Protein AF-A0A392S0E8-F1 (afdb_monomer)

pLDDT: mean 80.26, std 13.39, range [46.44, 97.25]

Secondary structure (DSSP, 8-state):
--SHHHHHHHHHHHH-TT--HHHHHHHHHHHHSTT-SS-HHHHHHH---SS-HHHHHHHHHHHHHHS-PPP-

Solvent-accessible surface area (backbone atoms only — not comparable to full-atom values): 4617 Å² total; per-residue (Å²): 139,86,58,76,68,56,59,51,51,52,48,52,62,72,73,37,94,77,74,43,73,69,57,50,52,52,54,48,42,72,73,69,49,64,98,48,96,64,53,43,67,58,52,56,73,66,64,70,76,86,71,54,70,65,62,40,49,55,52,49,53,58,35,54,66,70,62,56,85,76,82,132

Structure (mmCIF, N/CA/C/O backbone):
data_AF-A0A392S0E8-F1
#
_entry.id   AF-A0A392S0E8-F1
#
loop_
_atom_site.group_PDB
_atom_site.id
_atom_site.type_symbol
_atom_site.label_atom_id
_atom_site.label_alt_id
_atom_site.label_comp_id
_atom_site.label_asym_id
_atom_site.label_entity_id
_atom_site.label_seq_id
_atom_site.pdbx_PDB_ins_code
_atom_site.Cartn_x
_atom_site.Cartn_y
_atom_site.Cartn_z
_atom_site.occupancy
_atom_site.B_iso_or_equiv
_atom_site.auth_seq_id
_atom_site.auth_comp_id
_atom_site.auth_asym_id
_atom_site.auth_atom_id
_atom_site.pdbx_PDB_model_num
ATOM 1 N N . MET A 1 1 ? 21.094 -10.554 -8.494 1.00 47.84 1 MET A N 1
ATOM 2 C CA . MET A 1 1 ? 19.763 -10.687 -9.127 1.00 47.84 1 MET A CA 1
ATOM 3 C C . MET A 1 1 ? 19.994 -11.435 -10.430 1.00 47.84 1 MET A C 1
ATOM 5 O O . MET A 1 1 ? 20.961 -11.101 -11.092 1.00 47.84 1 MET A O 1
ATOM 9 N N . GLU A 1 2 ? 19.195 -12.441 -10.777 1.00 46.44 2 GLU A N 1
ATOM 10 C CA . GLU A 1 2 ? 19.218 -13.105 -12.096 1.00 46.44 2 GLU A CA 1
ATOM 11 C C . GLU A 1 2 ? 17.767 -13.392 -12.520 1.00 46.44 2 GLU A C 1
ATOM 13 O O . GLU A 1 2 ? 16.925 -13.674 -11.666 1.00 46.44 2 GLU A O 1
ATOM 18 N N . GLY A 1 3 ? 17.456 -13.266 -13.818 1.00 65.50 3 GLY A N 1
ATOM 19 C CA . GLY A 1 3 ? 16.128 -13.540 -14.395 1.00 65.50 3 GLY A CA 1
ATOM 20 C C . GLY A 1 3 ? 15.344 -12.312 -14.900 1.00 65.50 3 GLY A C 1
ATOM 21 O O . GLY A 1 3 ? 15.836 -11.184 -14.883 1.00 65.50 3 GLY A O 1
ATOM 22 N N . ALA A 1 4 ? 14.096 -12.538 -15.350 1.00 64.06 4 ALA A N 1
ATOM 23 C CA . ALA A 1 4 ? 13.215 -11.603 -16.085 1.00 64.06 4 ALA A CA 1
ATOM 24 C C . ALA A 1 4 ? 13.016 -10.201 -15.460 1.00 64.06 4 ALA A C 1
ATOM 26 O O . ALA A 1 4 ? 12.601 -9.263 -16.144 1.00 64.06 4 ALA A O 1
ATOM 27 N N . THR A 1 5 ? 13.319 -10.039 -14.172 1.00 70.12 5 THR A N 1
ATOM 28 C CA . THR A 1 5 ? 13.326 -8.745 -13.476 1.00 70.12 5 THR A CA 1
ATOM 29 C C . THR A 1 5 ? 14.452 -7.824 -13.957 1.00 70.12 5 THR A C 1
ATOM 31 O O . THR A 1 5 ? 14.206 -6.635 -14.138 1.00 70.12 5 THR A O 1
ATOM 34 N N . ILE A 1 6 ? 15.649 -8.354 -14.244 1.00 77.38 6 ILE A N 1
ATOM 35 C CA . ILE A 1 6 ? 16.770 -7.544 -14.757 1.00 77.38 6 ILE A CA 1
ATOM 36 C C . ILE A 1 6 ? 16.494 -7.061 -16.175 1.00 77.38 6 ILE A C 1
ATOM 38 O O . ILE A 1 6 ? 16.735 -5.900 -16.477 1.00 77.38 6 ILE A O 1
ATOM 42 N N . HIS A 1 7 ? 15.937 -7.918 -17.032 1.00 82.75 7 HIS A N 1
ATOM 43 C CA . HIS A 1 7 ? 15.622 -7.530 -18.407 1.00 82.75 7 HIS A CA 1
ATOM 44 C C . HIS A 1 7 ? 14.607 -6.387 -18.470 1.00 82.75 7 HIS A C 1
ATOM 46 O O . HIS A 1 7 ? 14.778 -5.460 -19.252 1.00 82.75 7 HIS A O 1
ATOM 52 N N . TRP A 1 8 ? 13.580 -6.416 -17.619 1.00 85.94 8 TRP A N 1
ATOM 53 C CA . TRP A 1 8 ? 12.630 -5.309 -17.539 1.00 85.94 8 TRP A CA 1
ATOM 54 C C . TRP A 1 8 ? 13.256 -4.029 -16.985 1.00 85.94 8 TRP A C 1
ATOM 56 O O . TRP A 1 8 ? 12.963 -2.954 -17.494 1.00 85.94 8 TRP A O 1
ATOM 66 N N . PHE A 1 9 ? 14.101 -4.131 -15.956 1.00 85.25 9 PHE A N 1
ATOM 67 C CA . PHE A 1 9 ? 14.741 -2.951 -15.378 1.00 85.25 9 PHE A CA 1
ATOM 68 C C . PHE A 1 9 ? 15.716 -2.297 -16.365 1.00 85.25 9 PHE A C 1
ATOM 70 O O . PHE A 1 9 ? 15.726 -1.077 -16.493 1.00 85.25 9 PHE A O 1
ATOM 77 N N . ASN A 1 10 ? 16.474 -3.102 -17.114 1.00 86.38 10 ASN A N 1
ATOM 78 C CA . ASN A 1 10 ? 17.345 -2.604 -18.177 1.00 86.38 10 ASN A CA 1
ATOM 79 C C . ASN A 1 10 ? 16.532 -1.927 -19.286 1.00 86.38 10 ASN A C 1
ATOM 81 O O . ASN A 1 10 ? 16.881 -0.826 -19.689 1.00 86.38 10 ASN A O 1
ATOM 85 N N . LEU A 1 11 ? 15.406 -2.520 -19.701 1.00 86.81 11 LEU A N 1
ATOM 86 C CA . LEU A 1 11 ? 14.500 -1.884 -20.659 1.00 86.81 11 LEU A CA 1
ATOM 87 C C . LEU A 1 11 ? 13.964 -0.545 -20.130 1.00 86.81 11 LEU A C 1
ATOM 89 O O . LEU A 1 11 ? 13.967 0.431 -20.864 1.00 86.81 11 LEU A O 1
ATOM 93 N N . LEU A 1 12 ? 13.551 -0.478 -18.859 1.00 87.31 12 LEU A N 1
ATOM 94 C CA . LEU A 1 12 ? 13.093 0.765 -18.229 1.00 87.31 12 LEU A CA 1
ATOM 95 C C . LEU A 1 12 ? 14.187 1.844 -18.237 1.00 87.31 12 LEU A C 1
ATOM 97 O O . LEU A 1 12 ? 13.884 3.011 -18.454 1.00 87.31 12 LEU A O 1
ATOM 101 N N . MET A 1 13 ? 15.444 1.466 -17.999 1.00 86.81 13 MET A N 1
ATOM 102 C CA . MET A 1 13 ? 16.576 2.396 -18.040 1.00 86.81 13 MET A CA 1
ATOM 103 C C . MET A 1 13 ? 16.921 2.854 -19.463 1.00 86.81 13 MET A C 1
ATOM 105 O O . MET A 1 13 ? 17.397 3.968 -19.632 1.00 86.81 13 MET A O 1
ATOM 109 N N . GLU A 1 14 ? 16.705 2.008 -20.471 1.00 86.94 14 GLU A N 1
ATOM 110 C CA . GLU A 1 14 ? 16.959 2.336 -21.879 1.00 86.94 14 GLU A CA 1
ATOM 111 C C . GLU A 1 14 ? 15.857 3.201 -22.496 1.00 86.94 14 GLU A C 1
ATOM 113 O O . GLU A 1 14 ? 16.141 4.016 -23.369 1.00 86.94 14 GLU A O 1
ATOM 118 N N . THR A 1 15 ? 14.601 3.026 -22.078 1.00 84.50 15 THR A N 1
ATOM 119 C CA . THR A 1 15 ? 13.468 3.782 -22.634 1.00 84.50 15 THR A CA 1
ATOM 120 C C . THR A 1 15 ? 13.270 5.140 -21.980 1.00 84.50 15 THR A C 1
ATOM 122 O O . THR A 1 15 ? 12.647 6.014 -22.577 1.00 84.50 15 THR A O 1
ATOM 125 N N . GLU A 1 16 ? 13.748 5.307 -20.746 1.00 85.75 16 GLU A N 1
ATOM 126 C CA . GLU A 1 16 ? 13.430 6.466 -19.924 1.00 85.75 16 GLU A CA 1
ATOM 127 C C . GLU A 1 16 ? 14.637 7.402 -19.786 1.00 85.75 16 GLU A C 1
ATOM 129 O O . GLU A 1 16 ? 15.432 7.280 -18.856 1.00 85.75 16 GLU A O 1
ATOM 134 N N . ASP A 1 17 ? 14.733 8.375 -20.700 1.00 80.19 17 ASP A N 1
ATOM 135 C CA . ASP A 1 17 ? 15.858 9.324 -20.821 1.00 80.19 17 ASP A CA 1
ATOM 136 C C . ASP A 1 17 ? 16.199 10.068 -19.513 1.00 80.19 17 ASP A C 1
ATOM 138 O O . ASP A 1 17 ? 17.349 10.429 -19.267 1.00 80.19 17 ASP A O 1
ATOM 142 N N . GLU A 1 18 ? 15.201 10.290 -18.651 1.00 87.00 18 GLU A N 1
ATOM 143 C CA . GLU A 1 18 ? 15.375 10.911 -17.336 1.00 87.00 18 GLU A CA 1
ATOM 144 C C . GLU A 1 18 ? 14.537 10.171 -16.284 1.00 87.00 18 GLU A C 1
ATOM 146 O O . GLU A 1 18 ? 13.421 10.575 -15.913 1.00 87.00 18 GLU A O 1
ATOM 151 N N . LEU A 1 19 ? 15.066 9.033 -15.829 1.00 87.44 19 LEU A N 1
ATOM 152 C CA . LEU A 1 19 ? 14.465 8.217 -14.780 1.00 87.44 19 LEU A CA 1
ATOM 153 C C . LEU A 1 19 ? 14.645 8.876 -13.402 1.00 87.44 19 LEU A C 1
ATOM 155 O O . LEU A 1 19 ? 15.619 8.644 -12.688 1.00 87.44 19 LEU A O 1
ATOM 159 N N . SER A 1 20 ? 13.671 9.693 -13.000 1.00 91.25 20 SER A N 1
ATOM 160 C CA . SER A 1 20 ? 13.610 10.229 -11.638 1.00 91.25 20 SER A CA 1
ATOM 161 C C . SER A 1 20 ? 13.146 9.173 -10.629 1.00 91.25 20 SER A C 1
ATOM 163 O O . SER A 1 20 ? 12.470 8.199 -10.974 1.00 91.25 20 SER A O 1
ATOM 165 N N . TRP A 1 21 ? 13.440 9.401 -9.347 1.00 85.44 21 TRP A N 1
ATOM 166 C CA . TRP A 1 21 ? 12.982 8.536 -8.253 1.00 85.44 21 TRP A CA 1
ATOM 167 C C . TRP A 1 21 ? 11.459 8.317 -8.255 1.00 85.44 21 TRP A C 1
ATOM 169 O O . TRP A 1 21 ? 10.982 7.206 -8.023 1.00 85.44 21 TRP A O 1
ATOM 179 N N . GLU A 1 22 ? 10.683 9.355 -8.577 1.00 85.88 22 GLU A N 1
ATOM 180 C CA . GLU A 1 22 ? 9.223 9.249 -8.679 1.00 85.88 22 GLU A CA 1
ATOM 181 C C . GLU A 1 22 ? 8.773 8.355 -9.840 1.00 85.88 22 GLU A C 1
ATOM 183 O O . GLU A 1 22 ? 7.852 7.551 -9.679 1.00 85.88 22 GLU A O 1
ATOM 188 N N . LYS A 1 23 ? 9.429 8.451 -11.004 1.00 85.44 23 LYS A N 1
ATOM 189 C CA . LYS A 1 23 ? 9.124 7.593 -12.159 1.00 85.44 23 LYS A CA 1
ATOM 190 C C . LYS A 1 23 ? 9.469 6.133 -11.868 1.00 85.44 23 LYS A C 1
ATOM 192 O O . LYS A 1 23 ? 8.652 5.252 -12.134 1.00 85.44 23 LYS A O 1
ATOM 197 N N . LEU A 1 24 ? 10.622 5.889 -11.243 1.00 88.81 24 LEU A N 1
ATOM 198 C CA . LEU A 1 24 ? 11.038 4.549 -10.835 1.00 88.81 24 LEU A CA 1
ATOM 199 C C . LEU A 1 24 ? 10.039 3.916 -9.853 1.00 88.81 24 LEU A C 1
ATOM 201 O O . LEU A 1 24 ? 9.594 2.790 -10.077 1.00 88.81 24 LEU A O 1
ATOM 205 N N . LYS A 1 25 ? 9.624 4.642 -8.804 1.00 84.31 25 LYS A N 1
ATOM 206 C CA . LYS A 1 25 ? 8.617 4.152 -7.845 1.00 84.31 25 LYS A CA 1
ATOM 207 C C . LYS A 1 25 ? 7.306 3.769 -8.528 1.00 84.31 25 LYS A C 1
ATOM 209 O O . LYS A 1 25 ? 6.789 2.683 -8.278 1.00 84.31 25 LYS A O 1
ATOM 214 N N . LYS A 1 26 ? 6.785 4.617 -9.422 1.00 82.44 26 LYS A N 1
ATOM 215 C CA . LYS A 1 26 ? 5.549 4.327 -10.170 1.00 82.44 26 LYS A CA 1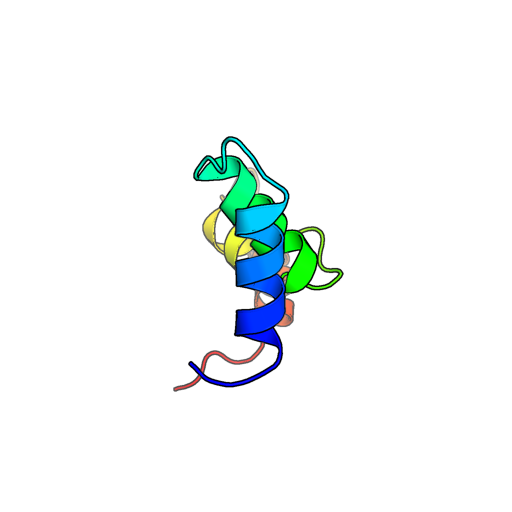
ATOM 216 C C . LYS A 1 26 ? 5.679 3.073 -11.033 1.00 82.44 26 LYS A C 1
ATOM 218 O O . LYS A 1 26 ? 4.779 2.238 -11.019 1.00 82.44 26 LYS A O 1
ATOM 223 N N . ALA A 1 27 ? 6.797 2.914 -11.740 1.00 86.19 27 ALA A N 1
ATOM 224 C CA . ALA A 1 27 ? 7.058 1.744 -12.577 1.00 86.19 27 ALA A CA 1
ATOM 225 C C . ALA A 1 27 ? 7.133 0.445 -11.751 1.00 86.19 27 ALA A C 1
ATOM 227 O O . ALA A 1 27 ? 6.591 -0.585 -12.157 1.00 86.19 27 ALA A O 1
ATOM 228 N N . LEU A 1 28 ? 7.743 0.502 -10.562 1.00 85.94 28 LEU A N 1
ATOM 229 C CA . LEU A 1 28 ? 7.799 -0.625 -9.629 1.00 85.94 28 LEU A CA 1
ATOM 230 C C . LEU A 1 28 ? 6.413 -0.989 -9.082 1.00 85.94 28 LEU A C 1
ATOM 232 O O . LEU A 1 28 ? 6.053 -2.165 -9.088 1.00 85.94 28 LEU A O 1
ATOM 236 N N . ILE A 1 29 ? 5.610 -0.001 -8.673 1.00 78.56 29 ILE A N 1
ATOM 237 C CA . ILE A 1 29 ? 4.231 -0.220 -8.205 1.00 78.56 29 ILE A CA 1
ATOM 238 C C . ILE A 1 29 ? 3.364 -0.796 -9.332 1.00 78.56 29 ILE A C 1
ATOM 240 O O . ILE A 1 29 ? 2.637 -1.757 -9.113 1.00 78.56 29 ILE A O 1
ATOM 244 N N . ALA A 1 30 ? 3.475 -0.286 -10.558 1.00 80.81 30 ALA A N 1
ATOM 245 C CA . ALA A 1 30 ? 2.708 -0.805 -11.690 1.00 80.81 30 ALA A CA 1
ATOM 246 C C . ALA A 1 30 ? 3.050 -2.271 -12.017 1.00 80.81 30 ALA A C 1
ATOM 248 O O . ALA A 1 30 ? 2.171 -3.045 -12.395 1.00 80.81 30 ALA A O 1
ATOM 249 N N . ARG A 1 31 ? 4.321 -2.666 -11.867 1.00 81.88 31 ARG A N 1
ATOM 250 C CA . ARG A 1 31 ? 4.790 -4.023 -12.179 1.00 81.88 31 ARG A CA 1
ATOM 251 C C . ARG A 1 31 ? 4.563 -5.029 -11.053 1.00 81.88 31 ARG A C 1
ATOM 253 O O . ARG A 1 31 ? 4.264 -6.185 -11.338 1.00 81.88 31 ARG A O 1
ATOM 260 N N . TYR A 1 32 ? 4.737 -4.609 -9.801 1.00 79.44 32 TYR A N 1
ATOM 261 C CA . TYR A 1 32 ? 4.765 -5.502 -8.637 1.00 79.44 32 TYR A CA 1
ATOM 262 C C . TYR A 1 32 ? 3.678 -5.209 -7.597 1.00 79.44 32 TYR A C 1
ATOM 264 O O . TYR A 1 32 ? 3.421 -6.054 -6.747 1.00 79.44 32 TYR A O 1
ATOM 272 N N . GLY A 1 33 ? 3.020 -4.051 -7.659 1.00 66.25 33 GLY A N 1
ATOM 273 C CA . GLY A 1 33 ? 2.024 -3.609 -6.676 1.00 66.25 33 GLY A CA 1
ATOM 274 C C . GLY A 1 33 ? 0.701 -4.377 -6.714 1.00 66.25 33 GLY A C 1
ATOM 275 O O . GLY A 1 33 ? -0.098 -4.267 -5.790 1.00 66.25 33 GLY A O 1
ATOM 276 N N . GLY A 1 34 ? 0.468 -5.198 -7.743 1.00 63.03 34 GLY A N 1
ATOM 277 C CA . GLY A 1 34 ? -0.774 -5.957 -7.888 1.00 63.03 34 GLY A CA 1
ATOM 278 C C . GLY A 1 34 ? -2.012 -5.063 -8.063 1.00 63.03 34 GLY A C 1
ATOM 279 O O . GLY A 1 34 ? -1.951 -3.839 -8.023 1.00 63.03 34 GLY A O 1
ATOM 280 N N . ARG A 1 35 ? -3.183 -5.676 -8.283 1.00 55.09 35 ARG A N 1
ATOM 281 C CA . ARG A 1 35 ? -4.472 -4.970 -8.466 1.00 55.09 35 ARG A CA 1
ATOM 282 C C . ARG A 1 35 ? -5.067 -4.417 -7.158 1.00 55.09 35 ARG A C 1
ATOM 284 O O . ARG A 1 35 ? -6.286 -4.371 -7.020 1.00 55.09 35 ARG A O 1
ATOM 291 N N . ARG A 1 36 ? -4.250 -4.060 -6.170 1.00 56.22 36 ARG A N 1
ATOM 292 C CA . ARG A 1 36 ? -4.732 -3.412 -4.948 1.00 56.22 36 ARG A CA 1
ATOM 293 C C . ARG A 1 36 ? -4.357 -1.944 -5.041 1.00 56.22 36 ARG A C 1
ATOM 295 O O . ARG A 1 36 ? -3.230 -1.561 -4.769 1.00 56.22 36 ARG A O 1
ATOM 302 N N . LEU A 1 37 ? -5.319 -1.164 -5.533 1.00 52.34 37 LEU A N 1
ATOM 303 C CA . LEU A 1 37 ? -5.240 0.290 -5.677 1.00 52.34 37 LEU A CA 1
ATOM 304 C C . LEU A 1 37 ? -4.934 1.005 -4.355 1.00 52.34 37 LEU A C 1
ATOM 306 O O . LEU A 1 37 ? -4.470 2.138 -4.390 1.00 52.34 37 LEU A O 1
ATOM 310 N N . GLU A 1 38 ? -5.112 0.332 -3.221 1.00 62.88 38 GLU A N 1
ATOM 311 C CA . GLU A 1 38 ? -4.678 0.799 -1.916 1.00 62.88 38 GLU A CA 1
ATOM 312 C C . GLU A 1 38 ? -3.933 -0.353 -1.236 1.00 62.88 38 GLU A C 1
ATOM 314 O O . GLU A 1 38 ? -4.405 -1.493 -1.187 1.00 62.88 38 GLU A O 1
ATOM 319 N N . ASN A 1 39 ? -2.689 -0.094 -0.835 1.00 73.81 39 ASN A N 1
ATOM 320 C CA . ASN A 1 39 ? -1.881 -1.056 -0.108 1.00 73.81 39 ASN A CA 1
ATOM 321 C C . ASN A 1 39 ? -2.414 -1.109 1.334 1.00 73.81 39 ASN A C 1
ATOM 323 O O . ASN A 1 39 ? -2.247 -0.124 2.053 1.00 73.81 39 ASN A O 1
ATOM 327 N N . PRO A 1 40 ? -2.975 -2.237 1.805 1.00 76.00 40 PRO A N 1
ATOM 328 C CA . PRO A 1 40 ? -3.547 -2.311 3.149 1.00 76.00 40 PRO A CA 1
ATOM 329 C C . PRO A 1 40 ? -2.541 -1.982 4.262 1.00 76.00 40 PRO A C 1
ATOM 331 O O . PRO A 1 40 ? -2.924 -1.476 5.313 1.00 76.00 40 PRO A O 1
ATOM 334 N N . PHE A 1 41 ? -1.241 -2.222 4.033 1.00 78.19 41 PHE A N 1
ATOM 335 C CA . PHE A 1 41 ? -0.186 -1.799 4.958 1.00 78.19 41 PHE A CA 1
ATOM 336 C C . PHE A 1 41 ? -0.077 -0.271 5.046 1.00 78.19 41 PHE A C 1
ATOM 338 O O . PHE A 1 41 ? 0.103 0.279 6.131 1.00 78.19 41 PHE A O 1
ATOM 345 N N . GLU A 1 42 ? -0.174 0.417 3.909 1.00 80.88 42 GLU A N 1
ATOM 346 C CA . GLU A 1 42 ? -0.123 1.877 3.840 1.00 80.88 42 GLU A CA 1
ATOM 347 C C . GLU A 1 42 ? -1.375 2.489 4.472 1.00 80.88 42 GLU A C 1
ATOM 349 O O . GLU A 1 42 ? -1.263 3.401 5.293 1.00 80.88 42 GLU A O 1
ATOM 354 N N . GLU A 1 43 ? -2.552 1.936 4.183 1.00 85.44 43 GLU A N 1
ATOM 355 C CA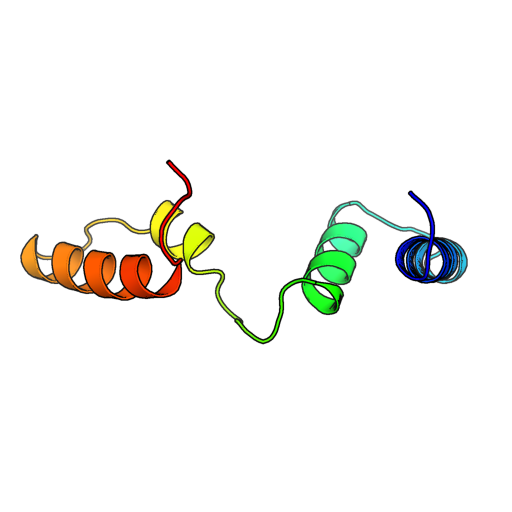 . GLU A 1 43 ? -3.806 2.353 4.812 1.00 85.44 43 GLU A CA 1
ATOM 356 C C . GLU A 1 43 ? -3.792 2.159 6.330 1.00 85.44 43 GLU A C 1
ATOM 358 O O . GLU A 1 43 ? -4.116 3.096 7.057 1.00 85.44 43 GLU A O 1
ATOM 363 N N . LEU A 1 44 ? -3.334 1.003 6.831 1.00 86.19 44 LEU A N 1
ATOM 364 C CA . LEU A 1 44 ? -3.148 0.789 8.272 1.00 86.19 44 LEU A CA 1
ATOM 365 C C . LEU A 1 44 ? -2.202 1.8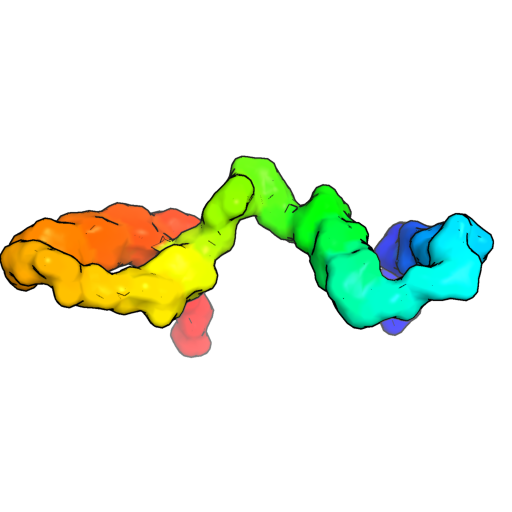23 8.883 1.00 86.19 44 LEU A C 1
ATOM 367 O O . LEU A 1 44 ? -2.493 2.377 9.941 1.00 86.19 44 LEU A O 1
ATOM 371 N N . SER A 1 45 ? -1.074 2.102 8.222 1.00 82.81 45 SER A N 1
ATOM 372 C CA . SER A 1 45 ? -0.085 3.069 8.718 1.00 82.81 45 SER A CA 1
ATOM 373 C C . SER A 1 45 ? -0.647 4.497 8.797 1.00 82.81 45 SER A C 1
ATOM 375 O O . SER A 1 45 ? -0.295 5.275 9.695 1.00 82.81 45 SER A O 1
ATOM 377 N N . ASN A 1 46 ? -1.575 4.821 7.895 1.00 88.25 46 ASN A N 1
ATOM 378 C CA . ASN A 1 46 ? -2.240 6.114 7.793 1.00 88.25 46 ASN A CA 1
ATOM 379 C C . ASN A 1 46 ? -3.563 6.186 8.573 1.00 88.25 46 ASN A C 1
ATOM 381 O O . ASN A 1 46 ? -4.115 7.281 8.714 1.00 88.25 46 ASN A O 1
ATOM 385 N N . LEU A 1 47 ? -4.064 5.071 9.118 1.00 91.38 47 LEU A N 1
ATOM 386 C CA . LEU A 1 47 ? -5.311 5.030 9.878 1.00 91.38 47 LEU A CA 1
ATOM 387 C C . LEU A 1 47 ? -5.199 5.913 11.130 1.00 91.38 47 LEU A C 1
ATOM 389 O O . LEU A 1 47 ? -4.242 5.833 11.906 1.00 91.38 47 LEU A O 1
ATOM 393 N N . ARG A 1 48 ? -6.177 6.799 11.326 1.00 93.94 48 ARG A N 1
ATOM 394 C CA . ARG A 1 48 ? -6.280 7.699 12.484 1.00 93.94 48 ARG A CA 1
ATOM 395 C C . ARG A 1 48 ? -7.725 7.725 12.959 1.00 93.94 48 ARG A C 1
ATOM 397 O O . ARG A 1 48 ? -8.635 7.742 12.133 1.00 93.94 48 ARG A O 1
ATOM 404 N N . GLN A 1 49 ? -7.938 7.781 14.272 1.00 95.50 49 GLN A N 1
ATOM 405 C CA . GLN A 1 49 ? -9.272 7.971 14.835 1.00 95.50 49 GLN A CA 1
ATOM 406 C C . GLN A 1 49 ? -9.78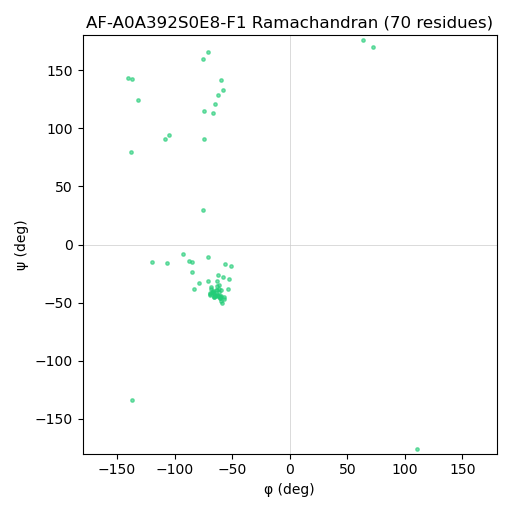2 9.374 14.475 1.00 95.50 49 GLN A C 1
ATOM 408 O O . GLN A 1 49 ? -9.227 10.375 14.926 1.00 95.50 49 GLN A O 1
ATOM 413 N N . LYS A 1 50 ? -10.827 9.444 13.646 1.00 92.62 50 LYS A N 1
ATOM 414 C CA . LYS A 1 50 ? -11.511 10.699 13.280 1.00 92.62 50 LYS A CA 1
ATOM 415 C C . LYS A 1 50 ? -12.889 10.849 13.936 1.00 92.62 50 LYS A C 1
ATOM 417 O O . LYS A 1 50 ? -13.417 11.956 13.953 1.00 92.62 50 LYS A O 1
ATOM 422 N N . GLY A 1 51 ? -13.441 9.757 14.461 1.00 92.69 51 GLY A N 1
ATOM 423 C CA . GLY A 1 51 ? -14.753 9.689 15.099 1.00 92.69 51 GLY A CA 1
ATOM 424 C C . GLY A 1 51 ? -14.706 8.852 16.375 1.00 92.69 51 GLY A C 1
ATOM 425 O O . GLY A 1 51 ? -13.804 9.036 17.202 1.00 92.69 51 GLY A O 1
ATOM 426 N N . SER A 1 52 ? -15.665 7.946 16.560 1.00 97.25 52 SER A N 1
ATOM 427 C CA . SER A 1 52 ? -15.696 7.108 17.761 1.00 97.25 52 SER A CA 1
ATOM 428 C C . SER A 1 52 ? -14.570 6.068 17.766 1.00 97.25 52 SER A C 1
ATOM 430 O O . SER A 1 52 ? -13.891 5.826 16.763 1.00 97.25 52 SER A O 1
ATOM 432 N N . VAL A 1 53 ? -14.332 5.471 18.934 1.00 96.00 53 VAL A N 1
ATOM 433 C CA . VAL A 1 53 ? -13.348 4.388 19.060 1.00 96.00 53 VAL A CA 1
ATOM 434 C C . VAL A 1 53 ? -13.842 3.148 18.315 1.00 96.00 53 VAL A C 1
ATOM 436 O O . VAL A 1 53 ? -13.047 2.477 17.670 1.00 96.00 53 VAL A O 1
ATOM 439 N N . GLU A 1 54 ? -15.147 2.880 18.343 1.00 96.69 54 GLU A N 1
ATOM 440 C CA . GLU A 1 54 ? -15.774 1.762 17.632 1.00 96.69 54 GLU A CA 1
ATOM 441 C C . GLU A 1 54 ? -15.553 1.861 16.117 1.00 96.69 54 GLU A C 1
ATOM 443 O O . GLU A 1 54 ? -15.114 0.891 15.506 1.00 96.69 54 GLU A O 1
ATOM 448 N N . GLU A 1 55 ? -15.754 3.046 15.530 1.00 95.38 55 GLU A N 1
ATOM 449 C CA . GLU A 1 55 ? -15.510 3.291 14.100 1.00 95.38 55 GLU A CA 1
ATOM 450 C C . GLU A 1 55 ? -14.039 3.061 13.720 1.00 95.38 55 GLU A C 1
ATOM 452 O O . GLU A 1 55 ? -13.731 2.518 12.658 1.00 95.38 55 GLU A O 1
ATOM 457 N N . TYR A 1 56 ? -13.107 3.455 14.594 1.00 96.00 56 TYR A N 1
ATOM 458 C CA . TYR A 1 56 ? -11.686 3.186 14.385 1.00 96.00 56 TYR A CA 1
ATOM 459 C C . TYR A 1 56 ? -11.373 1.685 14.444 1.00 96.00 56 TYR A C 1
ATOM 461 O O . TYR A 1 56 ? -10.623 1.186 13.605 1.00 96.00 56 TYR A O 1
ATOM 469 N N . VAL A 1 57 ? -11.929 0.971 15.427 1.00 95.19 57 VAL A N 1
ATOM 470 C CA . VAL A 1 57 ? -11.700 -0.469 15.613 1.00 95.19 57 VAL A CA 1
ATOM 471 C C . VAL A 1 57 ? -12.237 -1.262 14.424 1.00 95.19 57 VAL A C 1
ATOM 473 O O . VAL A 1 57 ? -11.516 -2.107 13.903 1.00 95.19 57 VAL A O 1
ATOM 476 N N . GLU A 1 58 ? -13.435 -0.945 13.930 1.00 94.44 58 GLU A N 1
ATOM 477 C CA . GLU A 1 58 ? -14.018 -1.605 12.755 1.00 94.44 58 GLU A CA 1
ATOM 478 C C . GLU A 1 58 ? -13.140 -1.418 11.503 1.00 94.44 58 GLU A C 1
ATOM 480 O O . GLU A 1 58 ? -12.819 -2.383 10.803 1.00 94.44 58 GLU A O 1
ATOM 485 N N . ALA A 1 59 ? -12.664 -0.192 11.257 1.00 91.19 59 ALA A N 1
ATOM 486 C CA . ALA A 1 59 ? -11.748 0.089 10.152 1.00 91.19 59 ALA A CA 1
ATOM 487 C C . ALA A 1 59 ? -10.396 -0.635 10.310 1.00 91.19 59 ALA A C 1
ATOM 489 O O . ALA A 1 59 ? -9.840 -1.146 9.334 1.00 91.19 59 ALA A O 1
ATOM 490 N N . PHE A 1 60 ? -9.870 -0.715 11.535 1.00 91.06 60 PHE A N 1
ATOM 491 C CA . PHE A 1 60 ? -8.631 -1.431 11.836 1.00 91.06 60 PHE A CA 1
ATOM 492 C C . PHE A 1 60 ? -8.764 -2.944 11.605 1.00 91.06 60 PHE A C 1
ATOM 494 O O . PHE A 1 60 ? -7.889 -3.557 10.989 1.00 91.06 60 PHE A O 1
ATOM 501 N N . GLU A 1 61 ? -9.854 -3.563 12.061 1.00 91.00 61 GLU A N 1
ATOM 502 C CA . GLU A 1 61 ? -10.123 -4.990 11.850 1.00 91.00 61 GLU A CA 1
ATOM 503 C C . GLU A 1 61 ? -10.266 -5.316 10.359 1.00 91.00 61 GLU 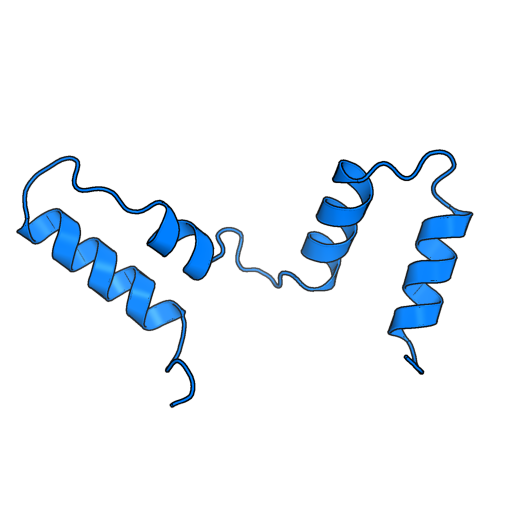A C 1
ATOM 505 O O . GLU A 1 61 ? -9.643 -6.261 9.862 1.00 91.00 61 GLU A O 1
ATOM 510 N N . LEU A 1 62 ? -10.999 -4.480 9.617 1.00 87.94 62 LEU A N 1
ATOM 511 C CA . LEU A 1 62 ? -11.150 -4.631 8.175 1.00 87.94 62 LEU A CA 1
ATOM 512 C C . LEU A 1 62 ? -9.796 -4.586 7.460 1.00 87.94 62 LEU A C 1
ATOM 514 O O . LEU A 1 62 ? -9.498 -5.481 6.668 1.00 87.94 62 LEU A O 1
ATOM 518 N N . LEU A 1 63 ? -8.968 -3.578 7.734 1.00 88.00 63 LEU A N 1
ATOM 519 C CA . LEU A 1 63 ? -7.671 -3.422 7.076 1.00 88.00 63 LEU A CA 1
ATOM 520 C C . LEU A 1 63 ? -6.674 -4.511 7.494 1.00 88.00 63 LEU A C 1
ATOM 522 O O . LEU A 1 63 ? -6.013 -5.089 6.633 1.00 88.00 63 LEU A O 1
ATOM 526 N N . SER A 1 64 ? -6.610 -4.861 8.783 1.00 85.69 64 SER A N 1
ATOM 527 C CA . SER A 1 64 ? -5.714 -5.910 9.297 1.00 85.69 64 SER A CA 1
ATOM 528 C C . SER A 1 64 ? -6.006 -7.288 8.696 1.00 85.69 64 SER A C 1
ATOM 530 O O . SER A 1 64 ? -5.073 -8.029 8.380 1.00 85.69 64 SER A O 1
ATOM 532 N N . SER A 1 65 ? -7.277 -7.604 8.419 1.00 84.25 65 SER A N 1
ATOM 533 C CA . SER A 1 65 ? -7.663 -8.850 7.743 1.00 84.25 65 SER A CA 1
ATOM 534 C C . SER A 1 65 ? -7.091 -8.982 6.321 1.00 84.25 65 SER A C 1
ATOM 536 O O . SER A 1 65 ? -6.871 -10.092 5.832 1.00 84.25 65 SER A O 1
ATOM 538 N N . GLN A 1 66 ? -6.802 -7.859 5.652 1.00 80.69 66 GLN A N 1
ATOM 539 C CA . GLN A 1 66 ? -6.336 -7.832 4.264 1.00 80.69 66 GLN A CA 1
ATOM 540 C C . GLN A 1 66 ? -4.824 -8.014 4.121 1.00 80.69 66 GLN A C 1
ATOM 542 O O . GLN A 1 66 ? -4.347 -8.271 3.010 1.00 80.69 66 GLN A O 1
ATOM 547 N N . VAL A 1 67 ? -4.083 -7.866 5.218 1.00 74.69 67 VAL A N 1
ATOM 548 C CA . VAL A 1 67 ? -2.614 -7.840 5.245 1.00 74.69 67 VAL A CA 1
ATOM 549 C C . VAL A 1 67 ? -2.019 -9.252 5.370 1.00 74.69 67 VAL A C 1
ATOM 551 O O . VAL A 1 67 ? -0.850 -9.472 5.062 1.00 74.69 67 VAL A O 1
ATOM 554 N N . GLY A 1 68 ? -2.843 -10.245 5.722 1.00 68.06 68 GLY A N 1
ATOM 555 C CA . GLY A 1 68 ? -2.388 -11.601 6.040 1.00 68.06 68 GLY A CA 1
ATOM 556 C C . GLY A 1 68 ? -1.671 -11.661 7.394 1.00 68.06 68 GLY A C 1
ATOM 557 O O . GLY A 1 68 ? -1.390 -10.635 8.012 1.00 68.06 68 GLY A O 1
A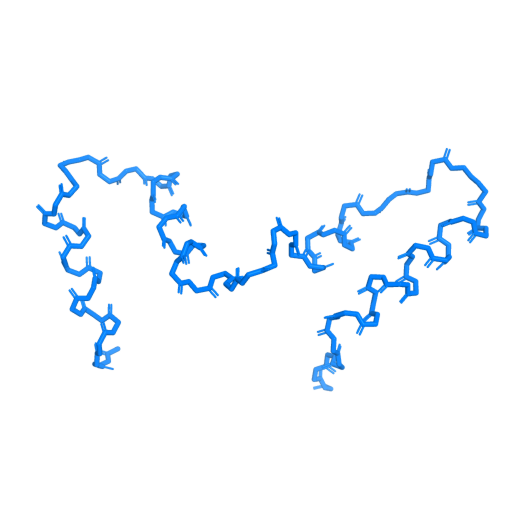TOM 558 N N . ARG A 1 69 ? -1.382 -12.871 7.895 1.00 59.22 69 ARG A N 1
ATOM 559 C CA . ARG A 1 69 ? -0.575 -13.017 9.118 1.00 59.22 69 ARG A CA 1
ATOM 560 C C . ARG A 1 69 ? 0.833 -12.487 8.847 1.00 59.22 69 ARG A C 1
ATOM 562 O O . ARG A 1 69 ? 1.513 -13.003 7.962 1.00 59.22 69 ARG A O 1
ATOM 569 N N . LEU A 1 70 ? 1.260 -11.489 9.619 1.00 50.91 70 LEU A N 1
ATOM 570 C CA . LEU A 1 70 ? 2.672 -11.127 9.711 1.00 50.91 70 LEU A CA 1
ATOM 571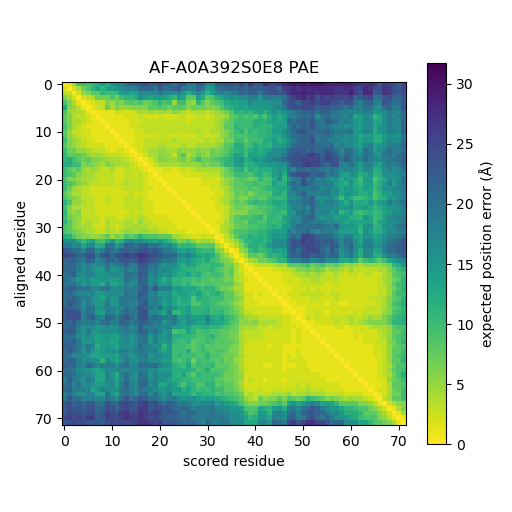 C C . LEU A 1 70 ? 3.449 -12.375 10.179 1.00 50.91 70 LEU A C 1
ATOM 573 O O . LEU A 1 70 ? 2.965 -13.056 11.088 1.00 50.91 70 LEU A O 1
ATOM 577 N N . PRO A 1 71 ? 4.578 -12.730 9.539 1.00 51.06 71 PRO A N 1
ATOM 578 C CA . PRO A 1 71 ? 5.411 -13.832 10.011 1.00 51.06 71 PRO A CA 1
ATOM 579 C C . PRO A 1 71 ? 5.907 -13.538 11.436 1.00 51.06 71 PRO A C 1
ATOM 581 O O . PRO A 1 71 ? 6.183 -12.379 11.751 1.00 51.06 71 PRO A O 1
ATOM 584 N N . GLU A 1 72 ? 5.949 -14.585 12.271 1.00 49.69 72 GLU A N 1
ATOM 585 C CA . GLU A 1 72 ? 6.422 -14.548 13.669 1.00 49.69 72 GLU A CA 1
ATOM 586 C C . GLU A 1 72 ? 7.862 -14.038 13.810 1.00 49.69 72 GLU A C 1
ATOM 588 O O . GLU A 1 72 ? 8.697 -14.343 12.923 1.00 49.69 72 GLU A O 1
#

Foldseek 3Di:
DDDPVVVVVVVVVVVPPDDDPVNVVVVCCVVPVPP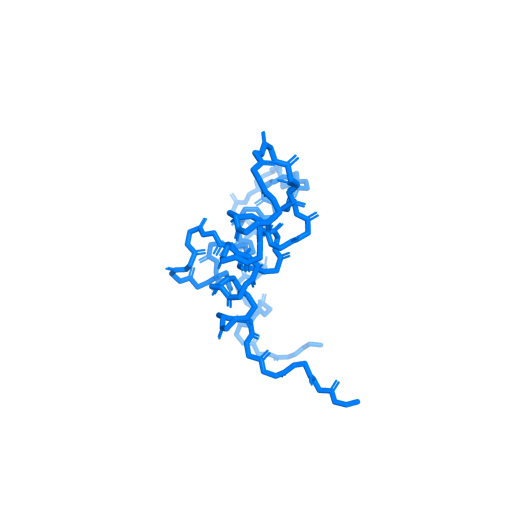PPDDLVVCLVVQDDPDDPVVSVVSNVVSVVVNPDDDD

Radius of gyration: 17.64 Å; Cα contacts (8 Å, |Δi|>4): 22; chains: 1; bounding box: 36×26×42 Å

Organism: NCBI:txid97028

Sequence (72 aa):
MEGATIHWFNLLMETEDELSWEKLKKALIARYGGRRLENPFEELSNLRQKGSVEEYVEAFELLSSQVGRLPE

Nearest PDB structures (foldseek):
  7omf-assembly1_A  TM=5.639E-01  e=8.548E+00  Homo sapiens
  8ol1-assembly1_D  TM=3.525E-01  e=4.080E+00  Homo sapiens

InterPro domai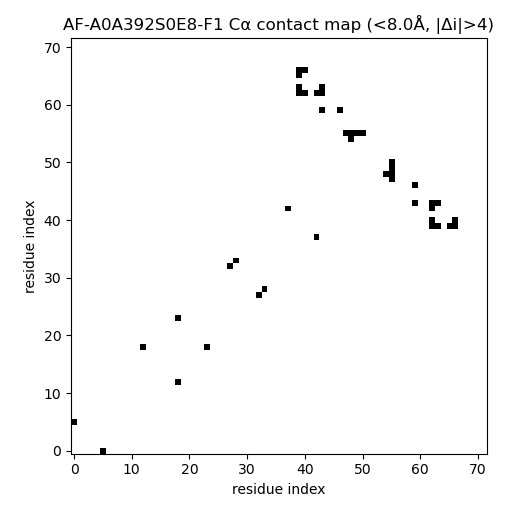ns:
  IPR005162 Retrotransposon-derived protein PEG10, N-terminal capsid-like domain [PF03732] (2-69)

Mean predicted aligned error: 10.96 Å